Protein AF-A0A669QH85-F1 (afdb_monomer)

Nearest PDB structures (foldseek):
  1q1q-assembly1_A  TM=9.596E-01  e=8.828E-06  Homo sapiens
  8xjp-assembly1_A  TM=9.720E-01  e=2.388E-05  Bambusicola thoracicus
  3u3m-assembly1_A  TM=9.664E-01  e=6.458E-05  Homo sapiens
  2zvq-assembly1_X  TM=9.662E-01  e=7.314E-05  Mus musculus
  2h8k-assembly1_B  TM=9.276E-01  e=2.240E-04  Homo sapiens

Foldseek 3Di:
DPVPPVVVLVVVCLVPVLVSLVVVCVVVVHDDDPVRSVVCSVCPDLVNLCVDPVRFCQPPDCVVPPPPPATPSHPSDPPCVVVVDDPVRVVVD

Solvent-accessible surface area (backbone atoms only — not comparable to full-atom values): 5913 Å² total; per-residue (Å²): 144,69,84,67,58,65,63,55,48,58,59,42,40,78,75,40,46,61,64,44,52,53,52,51,28,60,74,75,71,50,87,72,55,73,66,54,49,51,51,51,45,56,51,68,33,62,74,45,31,53,68,33,74,90,66,23,59,81,79,52,57,65,93,82,40,68,75,87,80,63,58,82,67,71,79,88,60,90,70,59,60,70,81,72,51,50,69,73,59,60,76,73,108

InterPro domains:
  IPR000863 Sulfotransferase domain [PF00685] (15-93)
  IPR027417 P-loop containing nucleoside triphosphate hydrolase [G3DSA:3.40.50.300] (12-93)
  IPR027417 P-loop containing nucleoside triphosphate hydrolase [SSF52540] (13-93)

Radius of gyration: 17.06 Å; Cα contacts (8 Å, |Δi|>4): 40; chains: 1; bounding box: 35×34×45 Å

Sequence (93 aa):
LVFTSSRWIKFKFLQDLRSTVLKICNFIGKKLSKEEIESVVRQATFENMQKDPRANYENMPDDIMIKGKGRFLRKGTVGDWKNTMTVAQSERF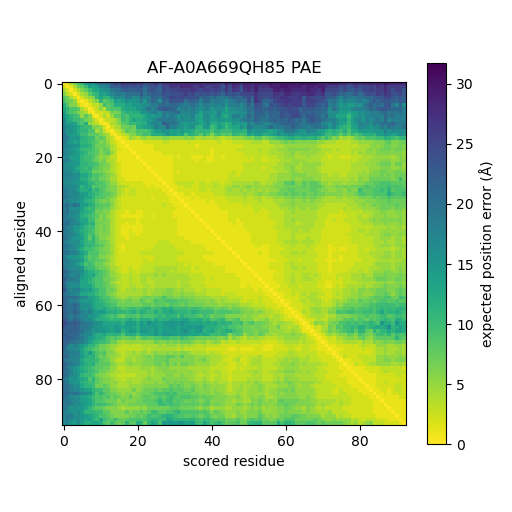

pLDDT: mean 84.48, std 17.09, range [31.12, 97.19]

Secondary structure (DSSP, 8-state):
--TTHHHHHHHHHHH-HHHHHHHHHHHTT----HHHHHHHHHHTSHHHHHH-TTTS-TTS-TTTS-TTS--SS----TTGGGGTS-HHHHHH-

Mean predicted aligned error: 7.5 Å

Structure (mmCIF, N/CA/C/O backbone):
data_AF-A0A669QH85-F1
#
_entry.id   AF-A0A669QH85-F1
#
loop_
_atom_site.group_PDB
_atom_site.id
_atom_site.type_symbol
_atom_site.label_atom_id
_atom_site.label_alt_id
_atom_site.label_comp_id
_atom_site.label_asym_id
_atom_site.label_entity_id
_atom_site.label_seq_id
_atom_site.pdbx_PDB_ins_code
_atom_site.Cartn_x
_atom_site.Cartn_y
_atom_site.Cartn_z
_atom_site.occupancy
_atom_site.B_iso_or_equiv
_atom_site.auth_seq_id
_atom_site.auth_comp_id
_atom_site.auth_asym_id
_atom_site.auth_atom_id
_atom_site.pdbx_PDB_model_num
ATOM 1 N N . LEU A 1 1 ? -23.062 7.818 -14.779 1.00 33.78 1 LEU A N 1
ATOM 2 C CA . LEU A 1 1 ? -22.305 8.750 -13.906 1.00 33.78 1 LEU A CA 1
ATOM 3 C C . LEU A 1 1 ? -21.471 8.013 -12.830 1.00 33.78 1 LEU A C 1
ATOM 5 O O . LEU A 1 1 ? -21.372 8.488 -11.711 1.00 33.78 1 LEU A O 1
ATOM 9 N N . VAL A 1 2 ? -20.850 6.861 -13.148 1.00 34.50 2 VAL A N 1
ATOM 10 C CA . VAL A 1 2 ? -20.114 6.027 -12.155 1.00 34.50 2 VAL A CA 1
ATOM 11 C C . VAL A 1 2 ? -18.627 5.833 -12.515 1.00 34.50 2 VAL A C 1
ATOM 13 O O . VAL A 1 2 ? -17.831 5.406 -11.687 1.00 34.50 2 VAL A O 1
ATOM 16 N N . PHE A 1 3 ? -18.196 6.229 -13.717 1.00 31.12 3 PHE A N 1
ATOM 17 C CA . PHE A 1 3 ? -16.841 5.940 -14.212 1.00 31.12 3 PHE A CA 1
ATOM 18 C C . PHE A 1 3 ? -15.739 6.903 -13.737 1.00 31.12 3 PHE A C 1
ATOM 20 O O . PHE A 1 3 ? -14.559 6.618 -13.930 1.00 31.12 3 PHE A O 1
ATOM 27 N N . THR A 1 4 ? -16.074 8.015 -13.078 1.00 41.25 4 THR A N 1
ATOM 28 C CA . THR A 1 4 ? -15.069 8.970 -12.577 1.00 41.25 4 THR A CA 1
ATOM 29 C C . THR A 1 4 ? -14.653 8.706 -11.127 1.00 41.25 4 THR A C 1
ATOM 31 O O . THR A 1 4 ? -13.523 9.013 -10.767 1.00 41.25 4 THR A O 1
ATOM 34 N N . SER A 1 5 ? -15.489 8.074 -10.297 1.00 44.16 5 SER A N 1
ATOM 35 C CA . SER A 1 5 ? -15.227 7.932 -8.852 1.00 44.16 5 SER A CA 1
ATOM 36 C C . SER A 1 5 ? -14.013 7.037 -8.532 1.00 44.16 5 SER A C 1
ATOM 38 O O . SER A 1 5 ? -13.170 7.376 -7.700 1.00 44.16 5 SER A O 1
ATOM 40 N N . SER A 1 6 ? -13.839 5.931 -9.260 1.00 48.72 6 SER A N 1
ATOM 41 C CA . SER A 1 6 ? -12.817 4.913 -8.962 1.00 48.72 6 SER A CA 1
ATOM 42 C C . SER A 1 6 ? -11.374 5.403 -9.147 1.00 48.72 6 SER A C 1
ATOM 44 O O . SER A 1 6 ? -10.463 4.935 -8.461 1.00 48.72 6 SER A O 1
ATOM 46 N N . ARG A 1 7 ? -11.148 6.361 -10.059 1.00 44.47 7 ARG A N 1
ATOM 47 C CA . ARG A 1 7 ? -9.811 6.913 -10.345 1.00 44.47 7 ARG A CA 1
ATOM 48 C C . ARG A 1 7 ? -9.357 7.895 -9.261 1.00 44.47 7 ARG A C 1
ATOM 50 O O . ARG A 1 7 ? -8.197 7.864 -8.858 1.00 44.47 7 ARG A O 1
ATOM 57 N N . TRP A 1 8 ? -10.284 8.692 -8.730 1.00 40.56 8 TRP A N 1
ATOM 58 C CA . TRP A 1 8 ? -10.030 9.627 -7.629 1.00 40.56 8 TRP A CA 1
ATOM 59 C C . TRP A 1 8 ? -9.817 8.914 -6.293 1.00 40.56 8 TRP A C 1
ATOM 61 O O . TRP A 1 8 ? -8.961 9.324 -5.509 1.00 40.56 8 TRP A O 1
ATOM 71 N N . ILE A 1 9 ? -10.543 7.817 -6.054 1.00 50.75 9 ILE A N 1
ATOM 72 C CA . ILE A 1 9 ? -10.377 7.007 -4.843 1.00 50.75 9 ILE A CA 1
ATOM 73 C C . ILE A 1 9 ? -8.966 6.414 -4.786 1.00 50.75 9 ILE A C 1
ATOM 75 O O . ILE A 1 9 ? -8.327 6.563 -3.757 1.00 50.75 9 ILE A O 1
ATOM 79 N N . LYS A 1 10 ? -8.428 5.843 -5.877 1.00 55.41 10 LYS A N 1
ATOM 80 C CA . LYS A 1 10 ? -7.055 5.289 -5.896 1.00 55.41 10 LYS A CA 1
ATOM 81 C C . LYS A 1 10 ? -5.972 6.323 -5.566 1.00 55.41 10 LYS A C 1
ATOM 83 O O . LYS A 1 10 ? -5.077 6.027 -4.782 1.00 55.41 10 LYS A O 1
ATOM 88 N N . PHE A 1 11 ? -6.048 7.526 -6.139 1.00 51.66 11 PHE A N 1
ATOM 89 C CA . PHE A 1 11 ? -5.071 8.587 -5.862 1.00 51.66 11 PHE A CA 1
ATOM 90 C C . PHE A 1 11 ? -5.180 9.101 -4.420 1.00 51.66 11 PHE A C 1
ATOM 92 O O . PHE A 1 11 ? -4.171 9.246 -3.734 1.00 51.66 11 PHE A O 1
ATOM 99 N N . LYS A 1 12 ? -6.409 9.313 -3.929 1.00 51.78 12 LYS A N 1
ATOM 100 C CA . LYS A 1 12 ? -6.637 9.766 -2.553 1.00 51.78 12 LYS A CA 1
ATOM 101 C C . LYS A 1 12 ? -6.319 8.684 -1.515 1.00 51.78 12 LYS A C 1
ATOM 103 O O . LYS A 1 12 ? -5.884 9.039 -0.432 1.00 51.78 12 LYS A O 1
ATOM 108 N N . PHE A 1 13 ? -6.443 7.399 -1.852 1.00 56.81 13 PHE A N 1
ATOM 109 C CA . PHE A 1 13 ? -6.065 6.280 -0.977 1.00 56.81 13 PHE A CA 1
ATOM 110 C C . PHE A 1 13 ? -4.578 6.315 -0.610 1.00 56.81 13 PHE A C 1
ATOM 112 O O . PHE A 1 13 ? -4.217 6.045 0.529 1.00 56.81 13 PHE A O 1
ATOM 119 N N . LEU A 1 14 ? -3.724 6.680 -1.573 1.00 61.03 14 LEU A N 1
ATOM 120 C CA . LEU A 1 14 ? -2.278 6.7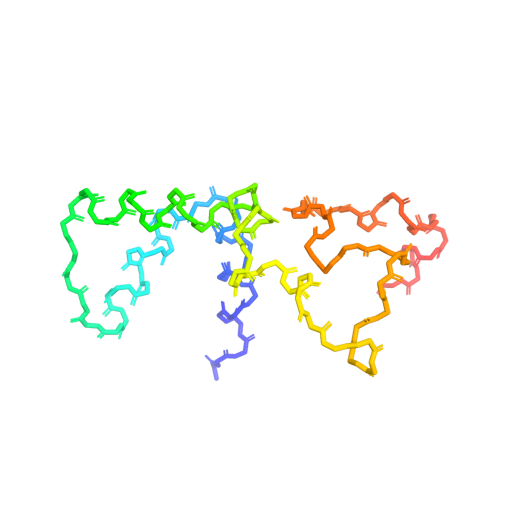87 -1.370 1.00 61.03 14 LEU A CA 1
ATOM 121 C C . LEU A 1 14 ? -1.874 8.074 -0.632 1.00 61.03 14 LEU A C 1
ATOM 123 O O . LEU A 1 14 ? -0.822 8.101 -0.008 1.00 61.03 14 LEU A O 1
ATOM 127 N N . GLN A 1 15 ? -2.692 9.128 -0.702 1.00 70.12 15 GLN A N 1
ATOM 128 C CA . GLN A 1 15 ? -2.429 10.423 -0.057 1.00 70.12 15 GLN A CA 1
ATOM 129 C C . GLN A 1 15 ? -3.023 10.5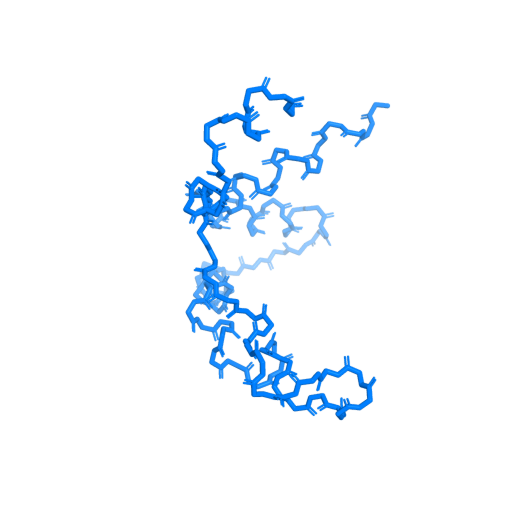21 1.360 1.00 70.12 15 GLN A C 1
ATOM 131 O O . GLN A 1 15 ? -2.424 11.124 2.241 1.00 70.12 15 GLN A O 1
ATOM 136 N N . ASP A 1 16 ? -4.202 9.934 1.586 1.00 85.94 16 ASP A N 1
ATOM 137 C CA . ASP A 1 16 ? -4.934 9.954 2.855 1.00 85.94 16 ASP A CA 1
ATOM 138 C C . ASP A 1 16 ? -5.691 8.629 3.054 1.00 85.94 16 ASP A C 1
ATOM 140 O O . ASP A 1 16 ? -6.885 8.465 2.747 1.00 85.94 16 ASP A O 1
ATOM 144 N N . LEU A 1 17 ? -4.943 7.652 3.569 1.00 89.00 17 LEU A N 1
ATOM 145 C CA . LEU A 1 17 ? -5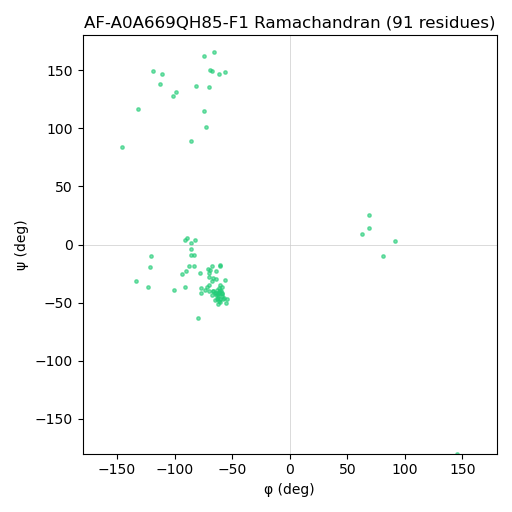.430 6.308 3.851 1.00 89.00 17 LEU A CA 1
ATOM 146 C C . LEU A 1 17 ? -6.559 6.331 4.891 1.00 89.00 17 LEU A C 1
ATOM 148 O O . LEU A 1 17 ? -7.590 5.685 4.706 1.00 89.00 17 LEU A O 1
ATOM 152 N N . ARG A 1 18 ? -6.419 7.147 5.943 1.00 92.44 18 ARG A N 1
ATOM 153 C CA . ARG A 1 18 ? -7.396 7.253 7.034 1.00 92.44 18 ARG A CA 1
ATOM 154 C C . ARG A 1 18 ? -8.751 7.758 6.552 1.00 92.44 18 ARG A C 1
ATOM 156 O O . ARG A 1 18 ? -9.770 7.127 6.838 1.00 92.44 18 ARG A O 1
ATOM 163 N N . SER A 1 19 ? -8.786 8.869 5.812 1.00 91.94 19 SER A N 1
ATOM 164 C CA . SER A 1 19 ? -10.041 9.396 5.259 1.00 91.94 19 SER A CA 1
ATOM 165 C C . SER A 1 19 ? -10.713 8.371 4.357 1.00 91.94 19 SER A C 1
ATOM 167 O O . SER A 1 19 ? -11.940 8.246 4.357 1.00 91.94 19 SER A O 1
ATOM 169 N N . THR A 1 20 ? -9.926 7.600 3.607 1.00 91.62 20 THR A N 1
ATOM 170 C CA . THR A 1 20 ? -10.496 6.604 2.706 1.00 91.62 20 THR A CA 1
ATOM 171 C C . THR A 1 20 ? -11.057 5.394 3.449 1.00 91.62 20 THR A C 1
ATOM 173 O O . THR A 1 20 ? -12.158 4.955 3.121 1.00 91.62 20 THR A O 1
ATOM 176 N N . VAL A 1 21 ? -10.388 4.924 4.507 1.00 92.88 21 VAL A N 1
ATOM 177 C CA . VAL A 1 21 ? -10.932 3.895 5.410 1.00 92.88 21 VAL A CA 1
ATOM 178 C C . VAL A 1 21 ? -12.263 4.355 6.012 1.00 92.88 21 VAL A C 1
ATOM 180 O O . VAL A 1 21 ? -13.239 3.610 5.959 1.00 92.88 21 VAL A O 1
ATOM 183 N N . LEU A 1 22 ? -12.357 5.599 6.495 1.00 93.56 22 LEU A N 1
ATOM 184 C CA . LEU A 1 22 ? -13.609 6.154 7.030 1.00 93.56 22 LEU A CA 1
ATOM 185 C C . LEU A 1 22 ? -14.729 6.205 5.979 1.00 93.56 22 LEU A C 1
ATOM 187 O O . LEU A 1 22 ? -15.873 5.864 6.274 1.00 93.56 22 LEU A O 1
ATOM 191 N N . LYS A 1 23 ? -14.414 6.583 4.735 1.00 93.06 23 LYS A N 1
ATOM 192 C CA . LYS A 1 23 ? -15.391 6.576 3.633 1.00 93.06 23 LYS A CA 1
ATOM 193 C C . LYS A 1 23 ? -15.892 5.174 3.311 1.00 93.06 23 LYS A C 1
ATOM 195 O O . LYS A 1 23 ? -17.086 5.013 3.083 1.00 93.06 23 LYS A O 1
ATOM 200 N N . ILE A 1 24 ? -15.003 4.180 3.305 1.00 92.44 24 ILE A N 1
ATOM 201 C CA . ILE A 1 24 ? -15.384 2.779 3.096 1.00 92.44 24 ILE A CA 1
ATOM 202 C C . ILE A 1 24 ? -16.291 2.318 4.236 1.00 92.44 24 ILE A C 1
ATOM 204 O O . ILE A 1 24 ? -17.351 1.775 3.953 1.00 92.44 24 ILE A O 1
ATOM 208 N N . CYS A 1 25 ? -15.931 2.601 5.494 1.00 94.62 25 CYS A N 1
ATOM 209 C CA . CYS A 1 25 ? -16.749 2.285 6.669 1.00 94.62 25 CYS A CA 1
ATOM 210 C C . CYS A 1 25 ? -18.164 2.868 6.550 1.00 94.62 25 CYS A C 1
ATOM 212 O O . CYS A 1 25 ? -19.145 2.145 6.717 1.00 94.62 25 CYS A O 1
ATOM 214 N N . ASN A 1 26 ? -18.270 4.143 6.163 1.00 93.75 26 ASN A N 1
ATOM 215 C CA . ASN A 1 26 ? -19.555 4.801 5.930 1.00 93.75 26 ASN A CA 1
ATOM 216 C C . ASN A 1 26 ? -20.346 4.142 4.792 1.00 93.75 26 ASN A C 1
ATOM 218 O O . ASN A 1 26 ? -21.549 3.942 4.925 1.00 93.75 26 ASN A O 1
ATOM 222 N N . PHE A 1 27 ? -19.680 3.783 3.691 1.00 94.25 27 PHE A N 1
ATOM 223 C CA . PHE A 1 27 ? -20.318 3.145 2.540 1.00 94.25 27 PHE A CA 1
ATOM 224 C C . PHE A 1 27 ? -20.881 1.756 2.872 1.00 94.25 27 PHE A C 1
ATOM 226 O O . PHE A 1 27 ? -21.993 1.435 2.465 1.00 94.25 27 PHE A O 1
ATOM 233 N N . ILE A 1 28 ? -20.145 0.949 3.641 1.00 95.06 28 ILE A N 1
ATOM 234 C CA . ILE A 1 28 ? -20.578 -0.396 4.057 1.00 95.06 28 ILE A CA 1
ATOM 235 C C . ILE A 1 28 ? -21.439 -0.391 5.333 1.00 95.06 28 ILE A C 1
ATOM 237 O O . ILE A 1 28 ? -21.813 -1.455 5.822 1.00 95.06 28 ILE A O 1
ATOM 241 N N . GLY A 1 29 ? -21.720 0.785 5.908 1.00 94.62 29 GLY A N 1
ATOM 242 C CA . GLY A 1 29 ? -22.520 0.930 7.128 1.00 94.62 29 GLY A CA 1
ATOM 243 C C . GLY A 1 29 ? -21.855 0.393 8.403 1.00 94.62 29 GLY A C 1
ATOM 244 O O . GLY A 1 29 ? -22.550 0.022 9.348 1.00 94.62 29 GLY A O 1
ATOM 245 N N . LYS A 1 30 ? -20.519 0.327 8.457 1.00 94.75 30 LYS A N 1
ATOM 246 C CA . LYS A 1 30 ? -19.765 -0.116 9.641 1.00 94.75 30 LYS A CA 1
ATOM 247 C C . LYS A 1 30 ? -19.253 1.085 10.430 1.00 94.75 30 LYS A C 1
ATOM 249 O O . LYS A 1 30 ? -18.640 1.986 9.870 1.00 94.75 30 LYS A O 1
ATOM 254 N N . LYS A 1 31 ? -19.469 1.074 11.745 1.00 94.62 31 LYS A N 1
ATOM 255 C CA . LYS A 1 31 ? -18.833 2.006 12.684 1.00 94.62 31 LYS A CA 1
ATOM 256 C C . LYS A 1 31 ? -17.683 1.282 13.368 1.00 94.62 31 LYS A C 1
ATOM 258 O O . LYS A 1 31 ? -17.895 0.193 13.888 1.00 94.62 31 LYS A O 1
ATOM 263 N N . LEU A 1 32 ? -16.506 1.891 13.342 1.00 94.94 32 LEU A N 1
ATOM 264 C CA . LEU A 1 32 ? -15.299 1.389 13.990 1.00 94.94 32 LEU A CA 1
ATOM 265 C C . LEU A 1 32 ? -14.835 2.401 15.039 1.00 94.94 32 LEU A C 1
ATOM 267 O O . LEU A 1 32 ? -15.042 3.609 14.869 1.00 94.94 32 LEU A O 1
ATOM 271 N N . SER A 1 33 ? -14.206 1.918 16.106 1.00 97.19 33 SER A N 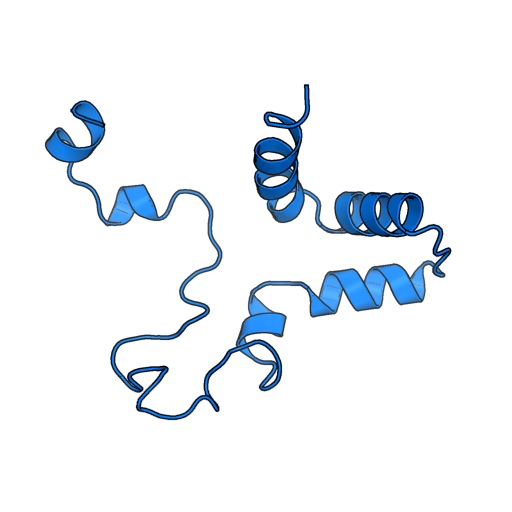1
ATOM 272 C CA . SER A 1 33 ? -13.524 2.768 17.077 1.00 97.19 33 SER A CA 1
ATOM 273 C C . SER A 1 33 ? -12.323 3.465 16.435 1.00 97.19 33 SER A C 1
ATOM 275 O O . SER A 1 33 ? -11.849 3.102 15.353 1.00 97.19 33 SER A O 1
ATOM 277 N N . LYS A 1 34 ? -11.790 4.484 17.113 1.00 94.88 34 LYS A N 1
ATOM 278 C CA . LYS A 1 34 ? -10.583 5.170 16.647 1.00 94.88 34 LYS A CA 1
ATOM 279 C C . LYS A 1 34 ? -9.414 4.187 16.518 1.00 94.88 34 LYS A C 1
ATOM 281 O O . LYS A 1 34 ? -8.702 4.232 15.522 1.00 94.88 34 LYS A O 1
ATOM 286 N N . GLU A 1 35 ? -9.258 3.296 17.487 1.00 97.19 35 GLU A N 1
ATOM 287 C CA . GLU A 1 35 ? -8.198 2.288 17.575 1.00 97.19 35 GLU A CA 1
ATOM 288 C C . GLU A 1 35 ? -8.327 1.245 16.461 1.00 97.19 35 GLU A C 1
ATOM 290 O O . GLU A 1 35 ? -7.328 0.866 15.848 1.00 97.19 35 GLU A O 1
ATOM 295 N N . GLU A 1 36 ? -9.554 0.824 16.145 1.00 96.88 36 GLU A N 1
ATOM 296 C CA . GLU A 1 36 ? -9.829 -0.068 15.017 1.00 96.88 36 GLU A CA 1
ATOM 297 C C . GLU A 1 36 ? -9.471 0.595 13.681 1.00 96.88 36 GLU A C 1
ATOM 299 O O . GLU A 1 36 ? -8.807 -0.025 12.849 1.00 96.88 36 GLU A O 1
ATOM 304 N N . ILE A 1 37 ? -9.826 1.872 13.492 1.00 95.81 37 ILE A N 1
ATOM 305 C CA . ILE A 1 37 ? -9.435 2.635 12.297 1.00 95.81 37 ILE A CA 1
ATOM 306 C C . ILE A 1 37 ? -7.909 2.738 12.192 1.00 95.81 37 ILE A C 1
ATOM 308 O O . ILE A 1 37 ? -7.370 2.470 11.119 1.00 95.81 37 ILE A O 1
ATOM 312 N N . GLU A 1 38 ? -7.199 3.084 13.273 1.00 95.62 38 GLU A N 1
ATOM 313 C CA . GLU A 1 38 ? -5.727 3.133 13.254 1.00 95.62 38 GLU A CA 1
ATOM 314 C C . GLU A 1 38 ? -5.120 1.769 12.915 1.00 95.62 38 GLU A C 1
ATOM 316 O O . GLU A 1 38 ? -4.159 1.681 12.149 1.00 95.62 38 GLU A O 1
ATOM 321 N N . SER A 1 39 ? -5.688 0.688 13.455 1.00 97.06 39 SER A N 1
ATOM 322 C CA . SER A 1 39 ? -5.227 -0.671 13.180 1.00 97.06 39 SER A CA 1
ATOM 323 C C . SER A 1 39 ? -5.377 -1.033 11.702 1.00 97.06 39 SER A C 1
ATOM 325 O O . SER A 1 39 ? -4.439 -1.573 11.109 1.00 97.06 39 SER A O 1
ATOM 327 N N . VAL A 1 40 ? -6.516 -0.694 11.088 1.00 95.38 40 VAL A N 1
ATOM 328 C CA . VAL A 1 40 ? -6.758 -0.903 9.653 1.00 95.38 40 VAL A CA 1
ATOM 329 C C . VAL A 1 40 ? -5.804 -0.056 8.814 1.00 95.38 40 VAL A C 1
ATOM 331 O O . VAL A 1 40 ? -5.165 -0.587 7.910 1.00 95.38 40 VAL A O 1
ATOM 334 N N . VAL A 1 41 ? -5.660 1.235 9.128 1.00 94.12 41 VAL A N 1
ATOM 335 C CA . VAL A 1 41 ? -4.745 2.147 8.418 1.00 94.12 41 VAL A CA 1
ATOM 336 C C . VAL A 1 41 ? -3.313 1.622 8.474 1.00 94.12 41 VAL A C 1
ATOM 338 O O . VAL A 1 41 ? -2.654 1.543 7.442 1.00 94.12 41 VAL A O 1
ATOM 341 N N . ARG A 1 42 ? -2.843 1.197 9.652 1.00 95.06 42 ARG A N 1
ATOM 342 C CA . ARG A 1 42 ? -1.507 0.618 9.812 1.00 95.06 42 ARG A CA 1
ATOM 343 C C . ARG A 1 42 ? -1.344 -0.650 8.977 1.00 95.06 42 ARG A C 1
ATOM 345 O O . ARG A 1 42 ? -0.349 -0.783 8.281 1.00 95.06 42 ARG A O 1
ATOM 352 N N . GLN A 1 43 ? -2.289 -1.584 9.034 1.00 95.31 43 GLN A N 1
ATOM 353 C CA . GLN A 1 43 ? -2.184 -2.844 8.286 1.00 95.31 43 GLN A CA 1
ATOM 354 C C . GLN A 1 43 ? -2.264 -2.642 6.767 1.00 95.31 43 GLN A C 1
ATOM 356 O O . GLN A 1 43 ? -1.627 -3.379 6.021 1.00 95.31 43 GLN A O 1
ATOM 361 N N . ALA A 1 44 ? -3.000 -1.628 6.314 1.00 93.06 44 ALA A N 1
ATOM 362 C CA . ALA A 1 44 ? -3.173 -1.304 4.903 1.00 93.06 44 ALA A CA 1
ATOM 363 C C . ALA A 1 44 ? -2.020 -0.475 4.299 1.00 93.06 44 ALA A C 1
ATOM 365 O O . ALA A 1 44 ? -2.106 -0.092 3.130 1.00 93.06 44 ALA A O 1
ATOM 366 N N . THR A 1 45 ? -0.945 -0.182 5.046 1.00 91.81 45 THR A N 1
ATOM 367 C CA . THR A 1 45 ? 0.250 0.433 4.446 1.00 91.81 45 THR A CA 1
ATOM 368 C C . THR A 1 45 ? 0.961 -0.554 3.527 1.00 91.81 45 THR A C 1
ATOM 370 O O . THR A 1 45 ? 0.943 -1.768 3.748 1.00 91.81 45 THR A O 1
ATOM 373 N N . PHE A 1 46 ? 1.632 -0.035 2.498 1.00 91.06 46 PHE A N 1
ATOM 374 C CA . PHE A 1 46 ? 2.324 -0.874 1.523 1.00 91.06 46 PHE A CA 1
ATOM 375 C C . PHE A 1 46 ? 3.387 -1.764 2.182 1.00 91.06 46 PHE A C 1
ATOM 377 O O . PHE A 1 46 ? 3.476 -2.949 1.870 1.00 91.06 46 PHE A O 1
ATOM 384 N N . GLU A 1 47 ? 4.151 -1.224 3.132 1.00 92.94 47 GLU A N 1
ATOM 385 C CA . GLU A 1 47 ? 5.211 -1.943 3.840 1.00 92.94 47 GLU A CA 1
ATOM 386 C C . GLU A 1 47 ? 4.663 -3.113 4.659 1.00 92.94 47 GLU A C 1
ATOM 388 O O . GLU A 1 47 ? 5.290 -4.172 4.718 1.00 92.94 47 GLU A O 1
ATOM 393 N N . ASN A 1 48 ? 3.500 -2.933 5.291 1.00 95.25 48 ASN A N 1
ATOM 394 C CA . ASN A 1 48 ? 2.880 -3.979 6.096 1.00 95.25 48 ASN A CA 1
ATOM 395 C C . ASN A 1 48 ? 2.210 -5.028 5.208 1.00 95.25 48 ASN A C 1
ATOM 397 O O . ASN A 1 48 ? 2.422 -6.220 5.426 1.00 95.25 48 ASN A O 1
ATOM 401 N N . MET A 1 49 ? 1.512 -4.612 4.147 1.00 94.94 49 MET A N 1
ATOM 402 C CA . MET A 1 49 ? 0.943 -5.544 3.169 1.00 94.94 49 MET A CA 1
ATOM 403 C C . MET A 1 49 ? 2.016 -6.379 2.461 1.00 94.94 49 MET A C 1
ATOM 405 O O . MET A 1 49 ? 1.804 -7.562 2.222 1.00 94.94 49 MET A O 1
ATOM 409 N N . GLN A 1 50 ? 3.182 -5.799 2.156 1.00 93.56 50 GLN A N 1
ATOM 410 C CA . GLN A 1 50 ? 4.301 -6.520 1.538 1.00 93.56 50 GLN A CA 1
ATOM 411 C C . GLN A 1 50 ? 4.862 -7.629 2.442 1.00 93.56 50 GLN A C 1
ATOM 413 O O . GLN A 1 50 ? 5.367 -8.637 1.944 1.00 93.56 50 GLN A O 1
ATOM 418 N N . LYS A 1 51 ? 4.771 -7.463 3.765 1.00 94.44 51 LYS A N 1
ATOM 419 C CA . LYS A 1 51 ? 5.258 -8.440 4.748 1.00 94.44 51 LYS A CA 1
ATOM 420 C C . LYS A 1 51 ? 4.203 -9.466 5.154 1.00 94.44 51 LYS A C 1
ATOM 422 O O . LYS A 1 51 ? 4.584 -10.531 5.625 1.00 94.44 51 LYS A O 1
ATOM 427 N N . ASP A 1 52 ? 2.915 -9.165 4.996 1.00 95.56 52 ASP A N 1
ATOM 428 C CA . ASP A 1 52 ? 1.830 -10.073 5.370 1.00 95.56 52 ASP A CA 1
ATOM 429 C C . ASP A 1 52 ? 1.711 -11.233 4.359 1.00 95.56 52 ASP A C 1
ATOM 431 O O . ASP A 1 52 ? 1.330 -10.994 3.207 1.00 95.56 52 ASP A O 1
ATOM 435 N N . PRO A 1 53 ? 1.962 -12.496 4.761 1.00 93.25 53 PRO A N 1
ATOM 436 C CA . PRO A 1 53 ? 1.864 -13.659 3.872 1.00 93.25 53 PRO A CA 1
ATOM 437 C C . PRO A 1 53 ? 0.467 -13.878 3.277 1.00 93.25 53 PRO A C 1
ATOM 439 O O . PRO A 1 53 ? 0.317 -14.60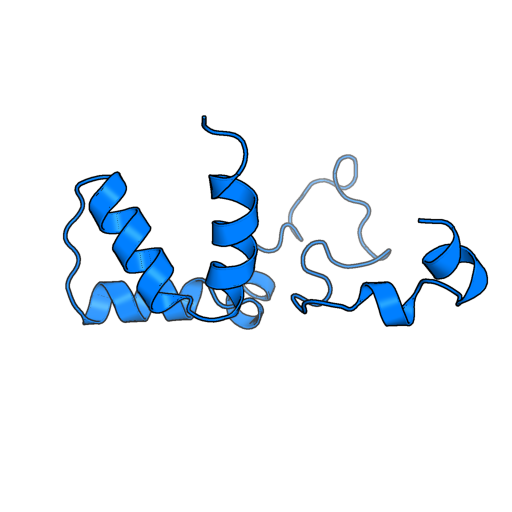5 2.298 1.00 93.25 53 PRO A O 1
ATOM 442 N N . ARG A 1 54 ? -0.569 -13.270 3.870 1.00 92.44 54 ARG A N 1
ATOM 443 C CA . ARG A 1 54 ? -1.956 -13.335 3.386 1.00 92.44 54 ARG A CA 1
ATOM 444 C C . ARG A 1 54 ? -2.237 -12.323 2.276 1.00 92.44 54 ARG A C 1
ATOM 446 O O . ARG A 1 54 ? -3.236 -12.462 1.579 1.00 92.44 54 ARG A O 1
ATOM 453 N N . ALA A 1 55 ? -1.393 -11.299 2.132 1.00 92.69 55 ALA A N 1
ATOM 454 C CA . ALA A 1 55 ? -1.599 -10.188 1.204 1.00 92.69 55 ALA A CA 1
ATOM 455 C C . ALA A 1 55 ? -0.475 -10.023 0.171 1.00 92.69 55 ALA A C 1
ATOM 457 O O . ALA A 1 55 ? -0.695 -9.376 -0.852 1.00 92.69 55 ALA A O 1
ATOM 458 N N . ASN A 1 56 ? 0.717 -10.577 0.413 1.00 92.25 56 ASN A N 1
ATOM 459 C CA . ASN A 1 56 ? 1.884 -10.391 -0.453 1.00 92.25 56 ASN A CA 1
ATOM 460 C C . ASN A 1 56 ? 1.970 -11.366 -1.639 1.00 92.25 56 ASN A C 1
ATOM 462 O O . ASN A 1 56 ? 2.787 -11.144 -2.528 1.00 92.25 56 ASN A O 1
ATOM 466 N N . TYR A 1 57 ? 1.103 -12.386 -1.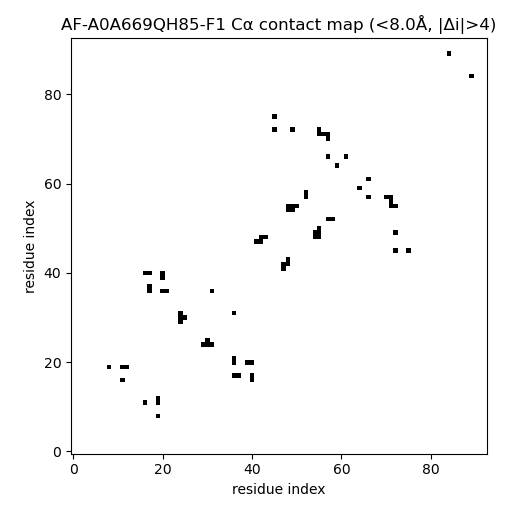675 1.00 89.50 57 TYR A N 1
ATOM 467 C CA . TYR A 1 57 ? 0.989 -13.398 -2.738 1.00 89.50 57 TYR A CA 1
ATOM 468 C C . TYR A 1 57 ? 2.224 -14.289 -2.949 1.00 89.50 57 TYR A C 1
ATOM 470 O O . TYR A 1 57 ? 2.235 -15.104 -3.866 1.00 89.50 57 TYR A O 1
ATOM 478 N N . GLU A 1 58 ? 3.227 -14.233 -2.074 1.00 88.50 58 GLU A N 1
ATOM 479 C CA . GLU A 1 58 ? 4.466 -15.014 -2.232 1.00 88.50 58 GLU A CA 1
ATOM 480 C C . GLU A 1 58 ? 4.241 -16.535 -2.068 1.00 88.50 58 GLU A C 1
ATOM 482 O O . GLU A 1 58 ? 5.033 -17.348 -2.542 1.00 88.50 58 GLU A O 1
ATOM 487 N N . ASN A 1 59 ? 3.122 -16.929 -1.448 1.00 89.38 59 ASN A N 1
ATOM 488 C CA . ASN A 1 59 ? 2.731 -18.327 -1.244 1.00 89.38 59 ASN A CA 1
ATOM 489 C C . ASN A 1 59 ? 1.896 -18.917 -2.395 1.00 89.38 59 ASN A C 1
ATOM 491 O O . ASN A 1 59 ? 1.404 -20.039 -2.271 1.00 89.38 59 ASN A O 1
ATOM 495 N N . MET A 1 60 ? 1.700 -18.185 -3.497 1.00 87.94 60 MET A N 1
ATOM 496 C CA . MET A 1 60 ? 0.948 -18.707 -4.638 1.00 87.94 60 MET A CA 1
ATOM 497 C C . MET A 1 60 ? 1.701 -19.857 -5.340 1.00 87.94 60 MET A C 1
ATOM 499 O O . MET A 1 60 ? 2.940 -19.882 -5.343 1.00 87.94 60 MET A O 1
ATOM 503 N N . PRO A 1 61 ? 0.967 -20.815 -5.933 1.00 88.88 61 PRO A N 1
ATOM 504 C CA . PRO A 1 61 ? 1.528 -21.840 -6.809 1.00 88.88 61 PRO A CA 1
ATOM 505 C C . PRO A 1 61 ? 2.315 -21.256 -7.996 1.00 88.88 61 PRO A C 1
ATOM 507 O O . PRO A 1 61 ? 1.986 -20.180 -8.504 1.00 88.88 61 PRO A O 1
ATOM 510 N N . ASP A 1 62 ? 3.352 -21.971 -8.441 1.00 85.88 62 ASP A N 1
ATOM 511 C CA . ASP A 1 62 ? 4.298 -21.486 -9.462 1.00 85.88 62 ASP A CA 1
ATOM 512 C C . ASP A 1 62 ? 3.677 -21.371 -10.867 1.00 85.88 62 ASP A C 1
ATOM 514 O O . ASP A 1 62 ? 4.158 -20.603 -11.701 1.00 85.88 62 ASP A O 1
ATOM 518 N N . ASP A 1 63 ? 2.588 -22.098 -11.124 1.00 87.25 63 ASP A N 1
ATOM 519 C CA . ASP A 1 63 ? 1.772 -22.001 -12.338 1.00 87.25 63 ASP A CA 1
ATOM 520 C C . ASP A 1 63 ? 0.956 -20.700 -12.405 1.00 87.25 63 ASP A C 1
ATOM 522 O O . ASP A 1 63 ? 0.581 -20.263 -13.493 1.00 87.25 63 ASP A O 1
ATOM 526 N N . ILE A 1 64 ? 0.723 -20.048 -11.260 1.00 84.31 64 ILE A N 1
ATOM 527 C CA . ILE A 1 64 ? 0.019 -18.763 -11.175 1.00 84.31 64 ILE A CA 1
ATOM 528 C C . ILE A 1 64 ? 1.008 -17.602 -11.019 1.00 84.31 64 ILE A C 1
ATOM 530 O O . ILE A 1 64 ? 0.815 -16.536 -11.608 1.00 84.31 64 ILE A O 1
ATOM 534 N N . MET A 1 65 ? 2.072 -17.784 -10.232 1.00 82.38 65 MET A N 1
ATOM 535 C CA . MET A 1 65 ? 3.058 -16.741 -9.963 1.00 82.38 65 MET A CA 1
ATOM 536 C C . MET A 1 65 ? 4.483 -17.259 -10.141 1.00 82.38 65 MET A C 1
ATOM 538 O O . MET A 1 65 ? 4.966 -18.088 -9.378 1.00 82.38 65 MET A O 1
ATOM 542 N N . ILE A 1 66 ? 5.201 -16.691 -11.114 1.00 81.50 66 ILE A N 1
ATOM 543 C CA . ILE A 1 66 ? 6.603 -17.042 -11.354 1.00 81.50 66 ILE A CA 1
ATOM 544 C C . ILE A 1 66 ? 7.473 -16.443 -10.246 1.00 81.50 66 ILE A C 1
ATOM 546 O O . ILE A 1 66 ? 7.817 -15.255 -10.273 1.00 81.50 66 ILE A O 1
ATOM 550 N N . LYS A 1 67 ? 7.864 -17.282 -9.288 1.00 79.44 67 LYS A N 1
ATOM 551 C CA . LYS A 1 67 ? 8.787 -16.912 -8.212 1.00 79.44 67 LYS A CA 1
ATOM 552 C C . LYS A 1 67 ? 10.156 -16.504 -8.772 1.00 79.44 67 LYS A C 1
ATOM 554 O O . LYS A 1 67 ? 10.609 -16.994 -9.804 1.00 79.44 67 LYS A O 1
ATOM 559 N N . GLY A 1 68 ? 10.816 -15.557 -8.105 1.00 79.19 68 GLY A N 1
ATOM 560 C CA . GLY A 1 68 ? 12.179 -15.119 -8.439 1.00 79.19 68 GLY A CA 1
ATOM 56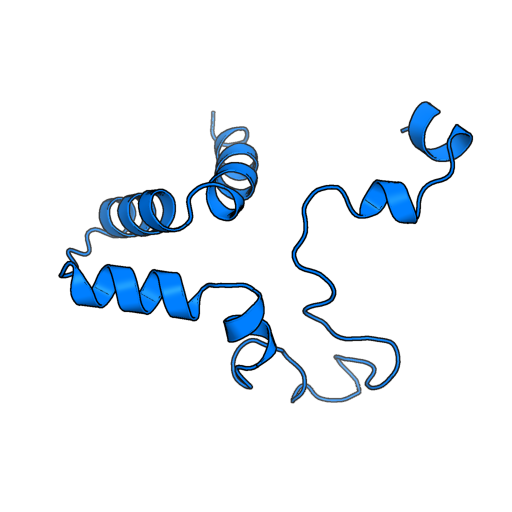1 C C . GLY A 1 68 ? 12.317 -14.107 -9.588 1.00 79.19 68 GLY A C 1
ATOM 562 O O . GLY A 1 68 ? 13.389 -13.528 -9.738 1.00 79.19 68 GLY A O 1
ATOM 563 N N . LYS A 1 69 ? 11.259 -13.813 -10.362 1.00 83.25 69 LYS A N 1
ATOM 564 C CA . LYS A 1 69 ? 11.272 -12.749 -11.399 1.00 83.25 69 LYS A CA 1
ATOM 565 C C . LYS A 1 69 ? 10.811 -11.375 -10.899 1.00 83.25 69 LYS A C 1
ATOM 567 O O . LYS A 1 69 ? 10.699 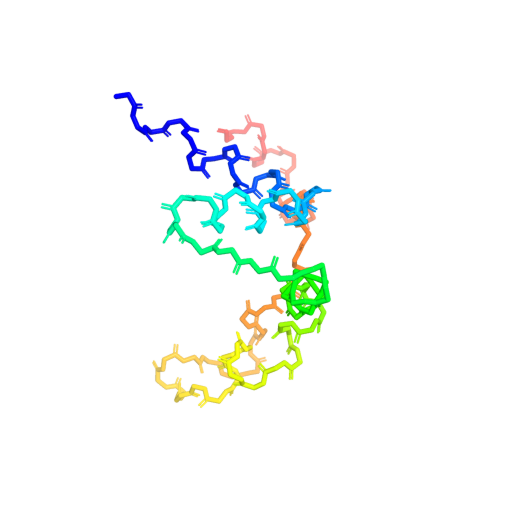-10.426 -11.672 1.00 83.25 69 LYS A O 1
ATOM 572 N N . GLY A 1 70 ? 10.534 -11.266 -9.607 1.00 83.81 70 GLY A N 1
ATOM 573 C CA . GLY A 1 70 ? 10.021 -10.065 -8.965 1.00 83.81 70 GLY A CA 1
ATOM 574 C C . GLY A 1 70 ? 9.055 -10.420 -7.843 1.00 83.81 70 GLY A C 1
ATOM 575 O O . GLY A 1 70 ? 8.801 -11.592 -7.582 1.00 83.81 70 GLY A O 1
ATOM 576 N N . ARG A 1 71 ? 8.521 -9.388 -7.188 1.00 88.19 71 ARG A N 1
ATOM 577 C CA . ARG A 1 71 ? 7.481 -9.508 -6.157 1.00 88.19 71 ARG A CA 1
ATOM 578 C C . ARG A 1 71 ? 6.174 -8.938 -6.679 1.00 88.19 71 ARG A C 1
ATOM 580 O O . ARG A 1 71 ? 6.207 -7.940 -7.406 1.00 88.19 71 ARG A O 1
ATOM 587 N N . PHE A 1 72 ? 5.046 -9.509 -6.259 1.00 89.44 72 PHE A N 1
ATOM 588 C CA . PHE A 1 72 ? 3.720 -8.999 -6.628 1.00 89.44 72 PHE A CA 1
ATOM 589 C C . PHE A 1 72 ? 3.539 -7.557 -6.128 1.00 89.44 72 PHE A C 1
ATOM 591 O O . PHE A 1 72 ? 3.239 -6.636 -6.891 1.00 89.44 72 PHE A O 1
ATOM 598 N N . LEU A 1 73 ? 3.847 -7.327 -4.850 1.00 91.44 73 LEU A N 1
ATOM 599 C CA . LEU A 1 73 ? 3.927 -5.991 -4.263 1.00 91.44 73 LEU A CA 1
ATOM 600 C C . LEU A 1 73 ? 5.331 -5.405 -4.488 1.00 91.44 73 LEU A C 1
ATOM 602 O O . LEU A 1 73 ? 6.235 -5.573 -3.670 1.00 91.44 73 LEU A O 1
ATOM 606 N N . ARG A 1 74 ? 5.530 -4.715 -5.621 1.00 90.62 74 ARG A N 1
ATOM 607 C CA . ARG A 1 74 ? 6.860 -4.266 -6.090 1.00 90.62 74 ARG A CA 1
ATOM 608 C C . ARG A 1 74 ? 7.414 -3.002 -5.408 1.00 90.62 74 ARG A C 1
ATOM 610 O O . ARG A 1 74 ? 8.475 -3.080 -4.794 1.00 90.62 74 ARG A O 1
ATOM 617 N N . LYS A 1 75 ? 6.745 -1.846 -5.556 1.00 88.00 75 LYS A N 1
ATOM 618 C CA . LYS A 1 75 ? 7.218 -0.536 -5.035 1.00 88.00 75 LYS A CA 1
ATOM 619 C C . LYS A 1 75 ? 6.172 0.303 -4.289 1.00 88.00 75 LYS A C 1
ATOM 621 O O . LYS A 1 75 ? 6.549 1.061 -3.412 1.00 88.00 75 LYS A O 1
ATOM 626 N N . GLY A 1 76 ? 4.888 0.212 -4.646 1.00 84.88 76 GLY A N 1
ATOM 627 C CA . GLY A 1 76 ? 3.828 0.941 -3.931 1.00 84.88 76 GLY A CA 1
ATOM 628 C C . GLY A 1 76 ? 3.835 2.466 -4.099 1.00 84.88 76 GLY A C 1
ATOM 629 O O . GLY A 1 76 ? 3.163 3.156 -3.343 1.00 84.88 76 GLY A O 1
ATOM 630 N N . THR A 1 77 ? 4.569 3.010 -5.076 1.00 86.50 77 THR A N 1
ATOM 631 C CA . THR A 1 77 ? 4.762 4.463 -5.244 1.00 86.50 77 THR A CA 1
ATOM 632 C C . THR A 1 77 ? 4.092 4.992 -6.512 1.00 86.50 77 THR A C 1
ATOM 634 O O . THR A 1 77 ? 4.195 4.391 -7.586 1.00 86.50 77 THR A O 1
ATOM 637 N N . VAL A 1 78 ? 3.441 6.155 -6.413 1.00 87.00 78 VAL A N 1
ATOM 638 C CA . VAL A 1 78 ? 2.897 6.875 -7.576 1.00 87.00 78 VAL A CA 1
ATOM 639 C C . VAL A 1 78 ? 4.038 7.444 -8.415 1.00 87.00 78 VAL A C 1
ATOM 641 O O . VAL A 1 78 ? 4.960 8.054 -7.887 1.00 87.00 78 VAL A O 1
ATOM 644 N N . GLY A 1 79 ? 3.949 7.292 -9.736 1.00 88.25 79 GLY A N 1
ATOM 645 C CA . GLY A 1 79 ? 4.887 7.926 -10.666 1.00 88.25 79 GLY A CA 1
ATOM 646 C C . GLY A 1 79 ? 6.108 7.086 -11.037 1.00 88.25 79 GLY A C 1
ATOM 647 O O . GLY A 1 79 ? 6.920 7.557 -11.825 1.00 88.25 79 GLY A O 1
ATOM 648 N N . ASP A 1 80 ? 6.220 5.840 -10.560 1.00 89.44 80 ASP A N 1
ATOM 649 C CA . ASP A 1 80 ? 7.354 4.963 -10.901 1.00 89.44 80 ASP A CA 1
ATOM 650 C C . ASP A 1 80 ? 7.483 4.678 -12.409 1.00 89.44 80 ASP A C 1
ATOM 652 O O . ASP A 1 80 ? 8.559 4.319 -12.872 1.00 89.44 80 ASP A O 1
ATOM 656 N N . TRP A 1 81 ? 6.423 4.900 -13.195 1.00 90.88 81 TRP A N 1
ATOM 657 C CA . TRP A 1 81 ? 6.470 4.812 -14.658 1.00 90.88 81 TRP A CA 1
ATOM 658 C C . TRP A 1 81 ? 7.543 5.724 -15.274 1.00 90.88 81 TRP A C 1
ATOM 660 O O . TRP A 1 81 ? 8.141 5.355 -16.282 1.00 90.88 81 TRP A O 1
ATOM 670 N N . LYS A 1 82 ? 7.857 6.862 -14.637 1.00 91.88 82 LYS A N 1
ATOM 671 C CA . LYS A 1 82 ? 8.913 7.788 -15.078 1.00 91.88 82 LYS A CA 1
ATOM 672 C C . LYS A 1 82 ? 10.313 7.171 -15.038 1.00 91.88 82 LYS A C 1
ATOM 674 O O . LYS A 1 82 ? 11.195 7.631 -15.745 1.00 91.88 82 LYS A O 1
ATOM 679 N N . ASN A 1 83 ? 10.513 6.127 -14.230 1.00 92.50 83 ASN A N 1
ATOM 680 C CA . ASN A 1 83 ? 11.781 5.396 -14.147 1.00 92.50 83 ASN A CA 1
ATOM 681 C C . ASN A 1 83 ? 11.892 4.288 -15.206 1.00 92.50 83 ASN A C 1
ATOM 683 O O . ASN A 1 83 ? 12.888 3.572 -15.241 1.00 92.50 83 ASN A O 1
ATOM 687 N N . THR A 1 84 ? 10.843 4.063 -15.998 1.00 91.94 84 THR A N 1
ATOM 688 C CA . THR A 1 84 ? 10.773 2.963 -16.971 1.00 91.94 84 THR A CA 1
ATOM 689 C C . THR A 1 84 ? 10.522 3.469 -18.385 1.00 91.94 84 THR A C 1
ATOM 691 O O . THR A 1 84 ? 11.075 2.912 -19.327 1.00 91.94 84 THR A O 1
ATOM 694 N N . MET A 1 85 ? 9.710 4.515 -18.547 1.00 94.56 85 MET A N 1
ATOM 695 C CA . MET A 1 85 ? 9.421 5.093 -19.856 1.00 94.56 85 MET A CA 1
ATOM 696 C C . MET A 1 85 ? 10.536 6.032 -20.304 1.00 94.56 85 MET A C 1
ATOM 698 O O . MET A 1 85 ? 11.004 6.873 -19.536 1.00 94.56 85 MET A O 1
ATOM 702 N N . THR A 1 86 ? 10.917 5.929 -21.576 1.00 95.94 86 THR A N 1
ATOM 703 C CA . THR A 1 86 ? 11.747 6.950 -22.224 1.00 95.94 86 THR A CA 1
ATOM 704 C C . THR A 1 86 ? 10.919 8.199 -22.533 1.00 95.94 86 THR A C 1
ATOM 706 O O . THR A 1 86 ? 9.688 8.144 -22.588 1.00 95.94 86 THR A O 1
ATOM 709 N N . VAL A 1 87 ? 11.590 9.329 -22.784 1.00 94.69 87 VAL A N 1
ATOM 710 C CA . VAL A 1 87 ? 10.927 10.591 -23.165 1.00 94.69 87 VAL A CA 1
ATOM 711 C C . VAL A 1 87 ? 10.033 10.386 -24.390 1.00 94.69 87 VAL A C 1
ATOM 713 O O . VAL A 1 87 ? 8.837 10.644 -24.316 1.00 94.69 87 VAL A O 1
ATOM 716 N N . ALA A 1 88 ? 10.564 9.782 -25.457 1.00 96.38 88 ALA A N 1
ATOM 717 C CA . ALA A 1 88 ? 9.806 9.515 -26.680 1.00 96.38 88 ALA A CA 1
ATOM 718 C C . ALA A 1 88 ? 8.585 8.596 -26.460 1.00 96.38 88 ALA A C 1
ATOM 720 O O . ALA A 1 88 ? 7.554 8.761 -27.109 1.00 96.38 88 ALA A O 1
ATOM 721 N N . GLN A 1 89 ? 8.673 7.621 -25.546 1.00 96.25 89 GLN A N 1
ATOM 722 C CA . GLN A 1 89 ? 7.526 6.778 -25.188 1.00 96.25 89 GLN A CA 1
ATOM 723 C C . GLN A 1 89 ? 6.468 7.563 -24.411 1.00 96.25 89 GLN A C 1
ATOM 725 O O . GLN A 1 89 ? 5.279 7.357 -24.635 1.00 96.25 89 GLN A O 1
ATOM 730 N N . SER A 1 90 ? 6.892 8.441 -23.499 1.00 94.19 90 SER A N 1
ATOM 731 C CA . SER A 1 90 ? 5.984 9.274 -22.710 1.00 94.19 90 SER A CA 1
ATOM 732 C C . SER A 1 90 ? 5.299 10.350 -23.546 1.00 94.19 90 SER A C 1
ATOM 734 O O . SER A 1 90 ? 4.157 10.673 -23.258 1.00 94.19 90 SER A O 1
ATOM 736 N N . GLU A 1 91 ? 5.976 10.918 -24.543 1.00 94.69 91 GLU A N 1
ATOM 737 C CA . GLU A 1 91 ? 5.406 11.940 -25.435 1.00 94.69 91 GLU A CA 1
ATOM 738 C C . GLU A 1 91 ? 4.341 11.371 -26.378 1.00 94.69 91 GLU A C 1
ATOM 740 O O . GLU A 1 91 ? 3.472 12.097 -26.852 1.00 94.69 91 GLU A O 1
ATOM 745 N N . ARG A 1 92 ? 4.408 10.066 -26.656 1.00 93.56 92 ARG A N 1
ATOM 746 C CA . ARG A 1 92 ? 3.477 9.375 -27.552 1.00 93.56 92 ARG A CA 1
ATOM 747 C C . ARG A 1 92 ? 2.208 8.859 -26.857 1.00 93.56 92 ARG A C 1
ATOM 749 O O . ARG A 1 92 ? 1.257 8.519 -27.560 1.00 93.56 92 ARG A O 1
ATOM 756 N N . PHE A 1 93 ? 2.217 8.725 -25.530 1.00 90.50 93 PHE A N 1
ATOM 757 C CA . PHE A 1 93 ? 1.128 8.141 -24.735 1.00 90.50 93 PHE A CA 1
ATOM 758 C C . PHE A 1 93 ? 0.087 9.192 -24.337 1.00 90.50 93 PHE A C 1
ATOM 760 O O . PHE A 1 93 ? -1.120 8.867 -24.395 1.00 90.50 93 PHE A O 1
#

Organism: Phasianus colchicus (NCBI:txid9054)